Protein AF-A0A7X3MEB8-F1 (afdb_monomer)

Foldseek 3Di:
DDDDDDDLVVVLCCCVVVVAADEAEDPDPCSQPVVLVSCVVSVNNVRHAAYEYCDPVQAQHWHDDPNDIHGYHHPCPPVVD

Solvent-accessible surface area (backbone atoms only — not comparable to full-atom values): 4964 Å² total; per-residue (Å²): 139,86,89,78,92,73,55,69,67,57,48,45,50,51,34,64,79,63,72,48,74,40,74,42,79,40,80,46,68,58,52,70,46,58,48,48,53,52,29,50,76,65,73,43,55,86,37,54,68,33,31,26,31,88,58,69,89,48,46,82,40,70,49,80,53,96,95,40,77,34,47,27,34,51,82,63,66,69,76,80,112

Secondary structure (DSSP, 8-state):
-------HHHHHHHHHHTTPPEEEE--SHIIIIIHHHHHHHTT-GGGEEEEE-S-GGGTT-EEEETTEEEEEE-TTGGGG-

Nearest PDB structures (foldseek):
  3wgh-assembly1_A  TM=5.973E-01  e=6.761E-02  Thermoanaerobacter ethanolicus JW 200
  3wg9-assembly1_A  TM=5.977E-01  e=1.184E-01  Thermoanaerobacter ethanolicus JW 200
  8wlb-assembly1_A  TM=4.545E-01  e=5.978E+00  Enterobacter cloacae

Sequence (81 aa):
MKLQCCSFDELNKKIRDGNHEIVMFGAGVLGQVTMPQILLKYDLLPFIRCYLDNDKTKWGSRIELFGKSFPVNSPSFFRKM

pLDDT: mean 94.17, std 7.35, range [51.44, 98.19]

Radius of gyration: 12.82 Å; Cα contacts (8 Å, |Δi|>4): 99; chains: 1; bounding box: 28×31×32 Å

Organism: NCBI:txid2681861

Structure (mmCIF, N/CA/C/O backbone):
data_AF-A0A7X3MEB8-F1
#
_entry.id   AF-A0A7X3MEB8-F1
#
loop_
_atom_site.group_PDB
_atom_site.id
_atom_site.type_symbol
_atom_site.label_atom_id
_atom_site.label_alt_id
_atom_site.label_comp_id
_atom_site.label_asym_id
_atom_site.label_entity_id
_atom_site.label_seq_id
_atom_site.pdbx_PDB_ins_code
_atom_site.Cartn_x
_atom_site.Cartn_y
_atom_site.Cartn_z
_atom_site.occupancy
_atom_site.B_iso_or_equiv
_atom_site.auth_seq_id
_atom_site.auth_comp_id
_atom_site.auth_asym_id
_atom_site.auth_atom_id
_atom_site.pdbx_PDB_model_num
ATOM 1 N N . MET A 1 1 ? 0.282 18.023 -4.915 1.00 76.81 1 MET A N 1
ATOM 2 C CA . MET A 1 1 ? 0.530 17.035 -3.840 1.00 76.81 1 MET A CA 1
ATOM 3 C C . MET A 1 1 ? 0.330 17.733 -2.504 1.00 76.81 1 MET A C 1
ATOM 5 O O . MET A 1 1 ? 0.937 18.778 -2.313 1.00 76.81 1 MET A O 1
ATOM 9 N N . LYS A 1 2 ? -0.529 17.214 -1.618 1.00 89.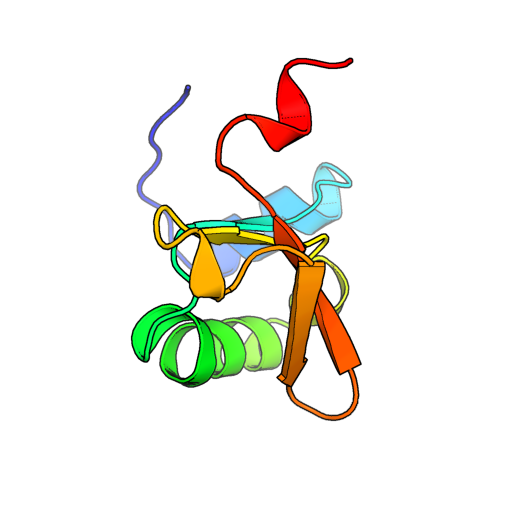25 2 LYS A N 1
ATO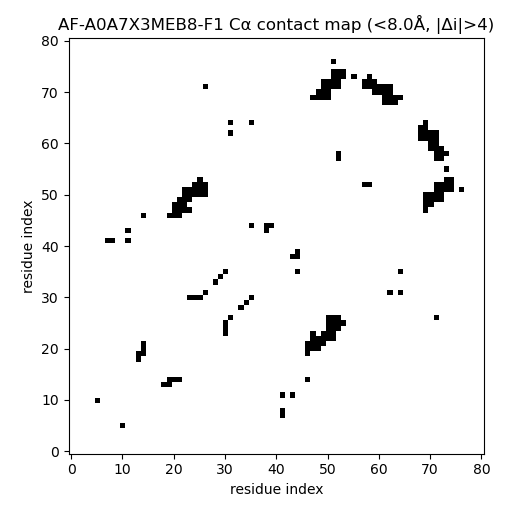M 10 C CA . LYS A 1 2 ? -0.698 17.736 -0.252 1.00 89.25 2 LYS A CA 1
ATOM 11 C C . LYS A 1 2 ? -0.062 16.741 0.713 1.00 89.25 2 LYS A C 1
ATOM 13 O O . LYS A 1 2 ? -0.514 15.604 0.779 1.00 89.25 2 LYS A O 1
ATOM 18 N N . LEU A 1 3 ? 0.996 17.153 1.405 1.00 93.06 3 LEU A N 1
ATOM 19 C CA . LEU A 1 3 ? 1.603 16.346 2.460 1.00 93.06 3 LEU A CA 1
ATOM 20 C C . LEU A 1 3 ? 0.791 16.519 3.738 1.00 93.06 3 LEU A C 1
ATOM 22 O O . LEU A 1 3 ? 0.386 17.630 4.080 1.00 93.06 3 LEU A O 1
ATOM 26 N N . GLN A 1 4 ? 0.542 15.414 4.425 1.00 93.75 4 GLN A N 1
ATOM 27 C CA . GLN A 1 4 ? -0.194 15.409 5.673 1.00 93.75 4 GLN A CA 1
ATOM 28 C C . GLN A 1 4 ? 0.437 14.395 6.623 1.00 93.75 4 GLN A C 1
ATOM 30 O O . GLN A 1 4 ? 0.583 13.228 6.273 1.00 93.75 4 GLN A O 1
ATOM 35 N N . CYS A 1 5 ? 0.775 14.851 7.826 1.00 96.00 5 CYS A N 1
ATOM 36 C CA . CYS A 1 5 ? 1.016 13.971 8.959 1.00 96.00 5 CYS A CA 1
ATOM 37 C C . CYS A 1 5 ? -0.335 13.709 9.632 1.00 96.00 5 CYS A C 1
ATOM 39 O O . CYS A 1 5 ? -1.084 14.655 9.887 1.00 96.00 5 CYS A O 1
ATOM 41 N N . CYS A 1 6 ? -0.676 12.446 9.846 1.00 95.31 6 CYS A N 1
ATOM 42 C CA . CYS A 1 6 ? -1.907 12.044 10.514 1.00 95.31 6 CYS A CA 1
ATOM 43 C C . CYS A 1 6 ? -1.707 10.695 11.200 1.00 95.31 6 CYS A C 1
ATOM 45 O O . CYS A 1 6 ? -0.800 9.936 10.843 1.00 95.31 6 CYS A O 1
ATOM 47 N N . SER A 1 7 ? -2.570 10.380 12.159 1.00 97.31 7 SER A N 1
ATOM 48 C CA . SER A 1 7 ? -2.651 9.027 12.701 1.00 97.31 7 SER A CA 1
ATOM 49 C C . SER A 1 7 ? -3.242 8.057 11.668 1.00 97.31 7 SER A C 1
ATOM 51 O O . SER A 1 7 ? -3.828 8.456 10.655 1.00 97.31 7 SER A O 1
ATOM 53 N N . PHE A 1 8 ? -3.115 6.754 11.922 1.00 96.19 8 PHE A N 1
ATOM 54 C CA . PHE A 1 8 ? -3.758 5.747 11.077 1.00 96.19 8 PHE A CA 1
ATOM 55 C C . PHE A 1 8 ? -5.287 5.745 11.221 1.00 96.19 8 PHE A C 1
ATOM 57 O O . PHE A 1 8 ? -5.976 5.460 10.245 1.00 96.19 8 PHE A O 1
ATOM 64 N N . ASP A 1 9 ? -5.825 6.139 12.379 1.00 97.38 9 ASP A N 1
ATOM 65 C CA . ASP A 1 9 ? -7.267 6.340 12.567 1.00 97.38 9 ASP A CA 1
ATOM 66 C C . ASP A 1 9 ? -7.793 7.489 11.698 1.00 97.38 9 ASP A C 1
ATOM 68 O O . ASP A 1 9 ? -8.812 7.357 11.017 1.00 97.38 9 ASP A O 1
ATOM 72 N N . GLU A 1 10 ? -7.065 8.608 11.661 1.00 97.44 10 GLU A N 1
ATOM 73 C CA . GLU A 1 10 ? -7.399 9.749 10.805 1.00 97.44 10 GLU A CA 1
ATOM 74 C C . GLU A 1 10 ? -7.305 9.385 9.320 1.00 97.44 10 GLU A C 1
ATOM 76 O O . GLU A 1 10 ? -8.161 9.797 8.532 1.00 97.44 10 GLU A O 1
ATOM 81 N N . LEU A 1 11 ? -6.295 8.595 8.935 1.00 96.44 11 LEU A N 1
ATOM 82 C CA . LEU A 1 11 ? -6.181 8.053 7.582 1.00 96.44 11 LEU A CA 1
ATOM 83 C C . LEU A 1 11 ? -7.388 7.168 7.247 1.00 96.44 11 LEU A C 1
ATOM 85 O O . LEU A 1 11 ? -8.007 7.371 6.206 1.00 96.44 11 LEU A O 1
ATOM 89 N N . ASN A 1 12 ? -7.758 6.234 8.129 1.00 97.12 12 ASN A N 1
ATOM 90 C CA . ASN A 1 12 ? -8.890 5.330 7.921 1.00 97.12 12 ASN A CA 1
ATOM 91 C C . ASN A 1 12 ? -10.199 6.096 7.711 1.00 97.12 12 ASN A C 1
ATOM 93 O O . ASN A 1 12 ? -10.906 5.863 6.728 1.00 97.12 12 ASN A O 1
ATOM 97 N N . LYS A 1 13 ? -10.474 7.075 8.580 1.00 96.88 13 LYS A N 1
ATOM 98 C CA . LYS A 1 13 ? -11.647 7.943 8.456 1.00 96.88 13 LYS A CA 1
ATOM 99 C C . LYS A 1 13 ? -11.664 8.683 7.119 1.00 96.88 13 LYS A C 1
ATOM 101 O O . LYS A 1 13 ? -12.665 8.646 6.417 1.00 96.88 13 LYS A O 1
ATOM 106 N N . LYS A 1 14 ? -10.545 9.297 6.719 1.00 96.06 14 LYS A N 1
ATOM 107 C CA . LYS A 1 14 ? -10.442 10.015 5.435 1.00 96.06 14 LYS A CA 1
ATOM 108 C C . LYS A 1 14 ? -10.696 9.118 4.232 1.00 96.06 14 LYS A C 1
ATOM 110 O O . LYS A 1 14 ? -11.383 9.538 3.308 1.00 96.06 14 LYS A O 1
ATOM 115 N N . ILE A 1 15 ? -10.120 7.919 4.231 1.00 96.94 15 ILE A N 1
ATOM 116 C CA . ILE A 1 15 ? -10.271 6.978 3.122 1.00 96.94 15 ILE A CA 1
ATOM 117 C C . ILE A 1 15 ? -11.731 6.534 2.985 1.00 96.94 15 ILE A C 1
ATOM 119 O O . ILE A 1 15 ? -12.266 6.551 1.878 1.00 96.94 15 ILE A O 1
ATOM 123 N N . ARG A 1 16 ? -12.391 6.204 4.102 1.00 95.25 16 ARG A N 1
ATOM 124 C CA . ARG A 1 16 ? -13.782 5.731 4.112 1.00 95.25 16 ARG A CA 1
ATOM 125 C C . ARG A 1 16 ? -14.790 6.835 3.818 1.00 95.25 16 ARG A C 1
ATOM 127 O O . ARG A 1 16 ? -15.607 6.668 2.918 1.00 95.25 16 ARG A O 1
ATOM 134 N N . ASP A 1 17 ? -14.704 7.960 4.523 1.00 96.25 17 ASP A N 1
ATOM 135 C CA . ASP A 1 17 ? -15.656 9.069 4.380 1.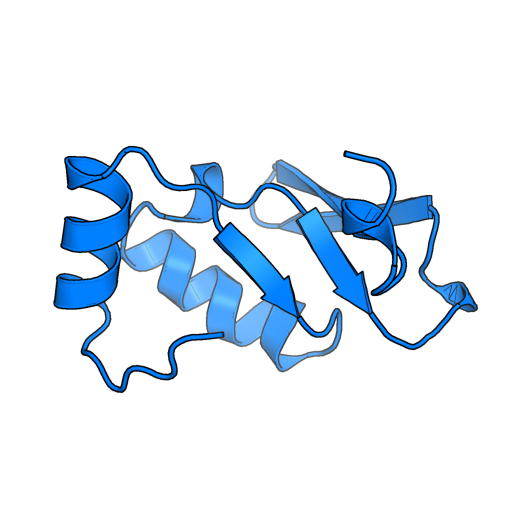00 96.25 17 ASP A CA 1
ATOM 136 C C . ASP A 1 17 ? -15.527 9.744 3.003 1.00 96.25 17 ASP A C 1
ATOM 138 O O . ASP A 1 17 ? -16.510 10.218 2.440 1.00 96.25 17 ASP A O 1
ATOM 142 N N . GLY A 1 18 ? -14.307 9.784 2.453 1.00 93.69 18 GLY A N 1
ATOM 143 C CA . GLY A 1 18 ? -14.007 10.391 1.155 1.00 93.69 18 GLY A CA 1
ATOM 144 C C . GLY A 1 18 ? -14.094 9.441 -0.042 1.00 93.69 18 GLY A C 1
ATOM 145 O O . GLY A 1 18 ? -13.860 9.888 -1.165 1.00 93.69 18 GLY A O 1
ATOM 146 N N . ASN A 1 19 ? -14.391 8.152 0.177 1.00 92.38 19 ASN A N 1
ATOM 147 C CA . ASN A 1 19 ? -14.343 7.096 -0.843 1.00 92.38 19 ASN A CA 1
ATOM 148 C C . ASN A 1 19 ? -13.042 7.135 -1.675 1.00 92.38 19 ASN A C 1
ATOM 150 O O . ASN A 1 19 ? -13.057 7.155 -2.908 1.00 92.38 19 ASN A O 1
ATOM 154 N N . HIS A 1 20 ? -11.903 7.233 -0.989 1.00 95.31 20 HIS A N 1
ATOM 155 C CA . HIS A 1 20 ? -10.591 7.337 -1.624 1.00 95.31 20 HIS A CA 1
ATOM 156 C C . HIS A 1 20 ? -9.936 5.966 -1.811 1.00 95.31 20 HIS A C 1
ATOM 158 O O . HIS A 1 20 ? -10.149 5.042 -1.034 1.00 95.31 20 HIS A O 1
ATOM 164 N N . GLU A 1 21 ? -9.071 5.853 -2.815 1.00 96.12 21 GLU A N 1
ATOM 165 C CA . GLU A 1 21 ? -8.204 4.690 -3.011 1.00 96.12 21 GLU A CA 1
ATOM 166 C C . GLU A 1 21 ? -6.784 4.975 -2.500 1.00 96.12 21 GLU A C 1
ATOM 168 O O . GLU A 1 21 ? -6.329 6.121 -2.460 1.00 96.12 21 GLU A O 1
ATOM 173 N N . ILE A 1 22 ? -6.057 3.917 -2.146 1.00 96.88 22 ILE A N 1
ATOM 174 C CA . ILE A 1 22 ? -4.672 3.968 -1.677 1.00 96.88 22 ILE A CA 1
ATOM 175 C C . ILE A 1 22 ? -3.736 3.545 -2.811 1.00 96.88 22 ILE A C 1
ATOM 177 O O . ILE A 1 22 ? -3.882 2.480 -3.414 1.00 96.88 22 ILE A O 1
ATOM 181 N N . VAL A 1 23 ? -2.722 4.369 -3.060 1.00 96.69 23 VAL A N 1
ATOM 182 C CA . VAL A 1 23 ? -1.590 4.043 -3.930 1.00 96.69 23 VAL A CA 1
ATOM 183 C C . VAL A 1 23 ? -0.345 3.923 -3.064 1.00 96.69 23 VAL A C 1
ATOM 185 O O . VAL A 1 23 ? 0.027 4.867 -2.368 1.00 96.69 23 VAL A O 1
ATOM 188 N N . MET A 1 24 ? 0.310 2.768 -3.122 1.00 96.69 24 MET A N 1
ATOM 189 C CA . MET A 1 24 ? 1.511 2.487 -2.340 1.00 96.69 24 MET A CA 1
ATOM 190 C C . MET A 1 24 ? 2.758 2.857 -3.144 1.00 96.69 24 MET A C 1
ATOM 192 O O . MET A 1 24 ? 3.024 2.251 -4.177 1.00 96.69 24 MET A O 1
ATOM 196 N N . PHE A 1 25 ? 3.547 3.832 -2.691 1.00 95.06 25 PHE A N 1
ATOM 197 C CA . PHE A 1 25 ? 4.823 4.159 -3.334 1.00 95.06 25 PHE A CA 1
ATOM 198 C C . PHE A 1 25 ? 5.967 3.367 -2.684 1.00 95.06 25 PHE A C 1
ATOM 200 O O . PHE A 1 25 ? 6.250 3.530 -1.499 1.00 95.06 25 PHE A O 1
ATOM 207 N N . GLY A 1 26 ? 6.626 2.518 -3.471 1.00 94.88 26 GLY A N 1
ATOM 208 C CA . GLY A 1 26 ? 7.674 1.591 -3.056 1.00 94.88 26 GLY A CA 1
ATOM 209 C C . GLY A 1 26 ? 7.150 0.170 -2.831 1.00 94.88 26 GLY A C 1
ATOM 210 O O . GLY A 1 26 ? 6.447 -0.108 -1.862 1.00 94.88 26 GLY A O 1
ATOM 211 N N . ALA A 1 27 ? 7.574 -0.765 -3.681 1.00 94.31 27 ALA A N 1
ATOM 212 C CA . ALA A 1 27 ? 7.335 -2.202 -3.557 1.00 94.31 27 ALA A CA 1
ATOM 213 C C . ALA A 1 27 ? 8.537 -2.904 -2.893 1.00 94.31 27 ALA A C 1
ATOM 215 O O . ALA A 1 27 ? 9.002 -3.948 -3.353 1.00 94.31 27 ALA A O 1
ATOM 216 N N . GLY A 1 28 ? 9.108 -2.291 -1.853 1.00 92.62 28 GLY A N 1
ATOM 217 C CA . GLY A 1 28 ? 10.179 -2.864 -1.026 1.00 92.62 28 GLY A CA 1
ATOM 218 C C . GLY A 1 28 ? 9.646 -3.487 0.267 1.00 92.62 28 GLY A C 1
ATOM 219 O O . GLY A 1 28 ? 8.438 -3.606 0.450 1.00 92.62 28 GLY A O 1
ATOM 220 N N . VAL A 1 29 ? 10.540 -3.821 1.204 1.00 91.00 29 VAL A N 1
ATOM 221 C CA . VAL A 1 29 ? 10.184 -4.486 2.476 1.00 91.00 29 VAL A CA 1
ATOM 222 C C . VAL A 1 29 ? 9.102 -3.729 3.252 1.00 91.00 29 VAL A C 1
ATOM 224 O O . VAL A 1 29 ? 8.110 -4.325 3.656 1.00 91.00 29 VAL A O 1
ATOM 227 N N . LEU A 1 30 ? 9.223 -2.405 3.405 1.00 92.81 30 LEU A N 1
ATOM 228 C CA . LEU A 1 30 ? 8.206 -1.611 4.113 1.00 92.81 30 LEU A CA 1
ATOM 229 C C . LEU A 1 30 ? 6.837 -1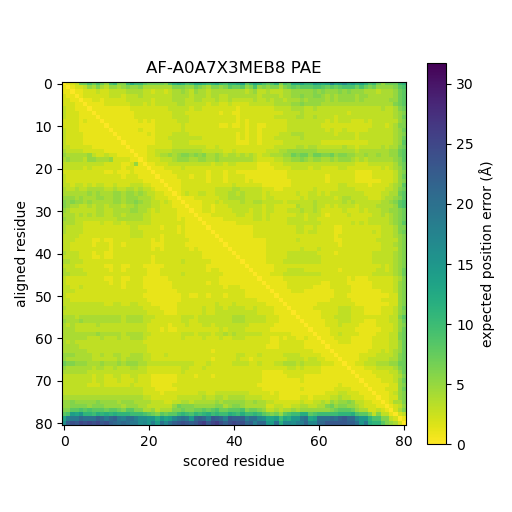.647 3.418 1.00 92.81 30 LEU A C 1
ATOM 231 O O . LEU A 1 30 ? 5.809 -1.697 4.091 1.00 92.81 30 LEU A O 1
ATOM 235 N N . GLY A 1 31 ? 6.832 -1.654 2.083 1.00 93.19 31 GLY A N 1
ATOM 236 C CA . GLY A 1 31 ? 5.620 -1.715 1.270 1.00 93.19 31 GLY A CA 1
ATOM 237 C C . GLY A 1 31 ? 4.975 -3.099 1.234 1.00 93.19 31 GLY A C 1
ATOM 238 O O . GLY A 1 31 ? 3.783 -3.184 0.963 1.00 93.19 31 GLY A O 1
ATOM 239 N N . GLN A 1 32 ? 5.723 -4.163 1.533 1.00 94.31 32 GLN A N 1
ATOM 240 C CA . GLN A 1 32 ? 5.245 -5.550 1.476 1.00 94.31 32 GLN A CA 1
ATOM 241 C C . GLN A 1 32 ? 5.047 -6.199 2.856 1.00 94.31 32 GLN A C 1
ATOM 243 O O . GLN A 1 32 ? 4.358 -7.207 2.955 1.00 94.31 32 GLN A O 1
ATOM 248 N N . VAL A 1 33 ? 5.602 -5.622 3.926 1.00 93.25 33 VAL A N 1
ATOM 249 C CA . VAL A 1 33 ? 5.525 -6.186 5.285 1.00 93.25 33 VAL A CA 1
ATOM 250 C C . VAL A 1 33 ? 4.865 -5.207 6.251 1.00 93.25 33 VAL A C 1
ATOM 252 O O . VAL A 1 33 ? 3.728 -5.419 6.666 1.00 93.25 33 VAL A O 1
ATOM 255 N N . THR A 1 34 ? 5.543 -4.107 6.587 1.00 94.88 34 THR A N 1
ATOM 256 C CA . THR A 1 34 ? 5.103 -3.196 7.656 1.00 94.88 34 THR A CA 1
ATOM 257 C C . THR A 1 34 ? 3.792 -2.497 7.321 1.00 94.88 34 THR A C 1
ATOM 259 O O . THR A 1 34 ? 2.836 -2.567 8.093 1.00 94.88 34 THR A O 1
ATOM 262 N N . MET A 1 35 ? 3.721 -1.832 6.166 1.00 95.81 35 MET A N 1
ATOM 263 C CA . MET A 1 35 ? 2.513 -1.106 5.787 1.00 95.81 35 MET A CA 1
ATOM 264 C C . MET A 1 35 ? 1.322 -2.034 5.538 1.00 95.81 35 MET A C 1
ATOM 266 O O . MET A 1 35 ? 0.251 -1.719 6.047 1.00 95.81 35 MET A O 1
ATOM 270 N N . PRO A 1 36 ? 1.456 -3.185 4.855 1.00 95.81 36 PRO A N 1
ATOM 271 C CA . PRO A 1 36 ? 0.346 -4.124 4.715 1.00 95.81 36 PRO A CA 1
ATOM 272 C C . PRO A 1 36 ? -0.227 -4.620 6.046 1.00 95.81 36 PRO A C 1
ATOM 274 O O . PRO A 1 36 ? -1.444 -4.708 6.165 1.00 95.81 36 PRO A O 1
ATOM 277 N N . GLN A 1 37 ? 0.606 -4.880 7.060 1.00 96.75 37 GLN A N 1
ATOM 278 C CA . GLN A 1 37 ? 0.133 -5.253 8.404 1.00 96.75 37 GLN A CA 1
ATOM 279 C C . GLN A 1 37 ? -0.674 -4.127 9.062 1.00 96.75 37 GLN A C 1
ATOM 281 O O . GLN A 1 37 ? -1.735 -4.367 9.638 1.00 96.75 37 GLN A O 1
ATOM 286 N N . ILE A 1 38 ? -0.208 -2.882 8.935 1.00 96.44 38 ILE A N 1
ATOM 287 C CA . ILE A 1 38 ? -0.945 -1.711 9.418 1.00 96.44 38 ILE A CA 1
ATOM 288 C C . ILE A 1 38 ? -2.274 -1.590 8.665 1.00 96.44 38 ILE A C 1
ATOM 290 O O . ILE A 1 38 ? -3.325 -1.514 9.288 1.00 96.44 38 ILE A O 1
ATOM 294 N N . LEU A 1 39 ? -2.260 -1.631 7.333 1.00 96.69 39 LEU A N 1
ATOM 295 C CA . LEU A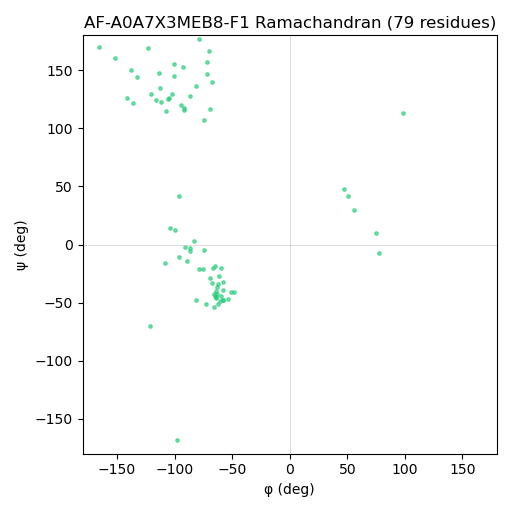 1 39 ? -3.474 -1.506 6.524 1.00 96.69 39 LEU A CA 1
ATOM 296 C C . LEU A 1 39 ? -4.467 -2.643 6.785 1.00 96.69 39 LEU A C 1
ATOM 298 O O . LEU A 1 39 ? -5.668 -2.397 6.763 1.00 96.69 39 LEU A O 1
ATOM 302 N N . LEU A 1 40 ? -3.998 -3.857 7.075 1.00 96.38 40 LEU A N 1
ATOM 303 C CA . LEU A 1 40 ? -4.857 -4.957 7.508 1.00 96.38 40 LEU A CA 1
ATOM 304 C C . LEU A 1 40 ? -5.527 -4.645 8.852 1.00 96.38 40 LEU A C 1
ATOM 306 O O . LEU A 1 40 ? -6.737 -4.793 8.964 1.00 96.38 40 LEU A O 1
ATOM 310 N N . LYS A 1 41 ? -4.772 -4.147 9.842 1.00 97.50 41 LYS A N 1
ATOM 311 C CA . LYS A 1 41 ? -5.298 -3.785 11.171 1.00 97.50 41 LYS A CA 1
ATOM 312 C C . LYS A 1 41 ? -6.420 -2.738 11.120 1.00 97.50 41 LYS A C 1
ATOM 314 O O . LYS A 1 41 ? -7.294 -2.762 11.978 1.00 97.50 41 LYS A O 1
ATOM 319 N N . TYR A 1 42 ? -6.382 -1.818 10.156 1.00 97.25 42 TYR A N 1
ATOM 320 C CA . TYR A 1 42 ? -7.3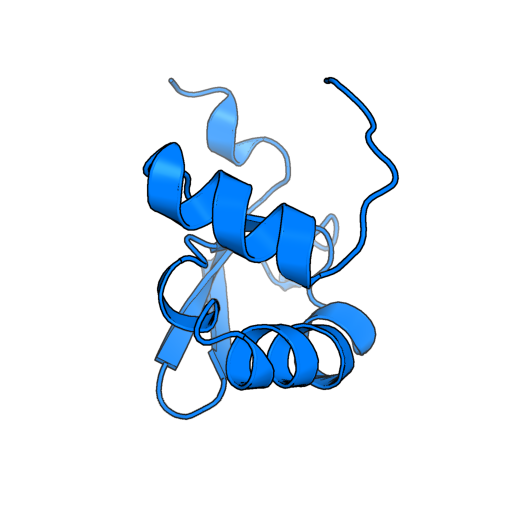93 -0.762 9.992 1.00 97.25 42 TYR A CA 1
ATOM 321 C C . TYR A 1 42 ? -8.441 -1.081 8.907 1.00 97.25 42 TYR A C 1
ATOM 323 O O . TYR A 1 42 ? -9.182 -0.190 8.490 1.00 97.25 42 TYR A O 1
ATOM 331 N N . ASP A 1 43 ? -8.501 -2.325 8.414 1.00 95.19 43 ASP A N 1
ATOM 332 C CA . ASP A 1 43 ? -9.400 -2.754 7.329 1.00 95.19 43 ASP A CA 1
ATOM 333 C C . ASP A 1 43 ? -9.260 -1.920 6.038 1.00 95.19 43 ASP A C 1
ATOM 335 O O . ASP A 1 43 ? -10.207 -1.742 5.268 1.00 95.19 43 ASP A O 1
ATOM 339 N N . LEU A 1 44 ? -8.058 -1.395 5.793 1.00 96.62 44 LEU A N 1
ATOM 340 C CA . LEU A 1 44 ? -7.707 -0.557 4.647 1.00 96.62 44 LEU A CA 1
ATOM 341 C C . LEU A 1 44 ? -7.061 -1.334 3.496 1.00 96.62 44 LEU A C 1
ATOM 343 O O . LEU A 1 44 ? -6.946 -0.806 2.393 1.00 96.62 44 LEU A O 1
ATOM 347 N N . LEU A 1 45 ? -6.680 -2.596 3.709 1.00 95.44 45 LEU A N 1
ATOM 348 C CA . LEU A 1 45 ? -6.115 -3.452 2.660 1.00 95.44 45 LEU A CA 1
ATOM 349 C C . LEU A 1 45 ? -6.969 -3.500 1.367 1.00 95.44 45 LEU A C 1
ATOM 351 O O . LEU A 1 45 ? -6.389 -3.450 0.282 1.00 95.44 45 LEU A O 1
ATOM 355 N N . PRO A 1 46 ? -8.321 -3.567 1.417 1.00 94.75 46 PRO A N 1
ATOM 356 C CA . PRO A 1 46 ? -9.151 -3.554 0.209 1.00 94.75 46 PRO A CA 1
ATOM 357 C C . PRO A 1 46 ? -9.087 -2.256 -0.604 1.00 94.75 46 PRO A C 1
ATOM 359 O O . PRO A 1 46 ? -9.463 -2.279 -1.769 1.00 94.75 46 PRO A O 1
ATOM 362 N N . PHE A 1 47 ? -8.630 -1.152 -0.010 1.00 97.06 47 PHE A N 1
ATOM 363 C CA . PHE A 1 47 ? -8.567 0.154 -0.667 1.00 97.06 47 PHE A CA 1
ATOM 364 C C . PHE A 1 47 ? -7.268 0.351 -1.454 1.00 97.06 47 PHE A C 1
ATOM 366 O O . PHE A 1 47 ? -7.125 1.356 -2.147 1.00 97.06 47 PHE A O 1
ATOM 373 N N . ILE A 1 48 ? -6.309 -0.580 -1.373 1.00 97.12 48 ILE A N 1
ATOM 374 C CA . ILE A 1 48 ? -5.093 -0.516 -2.186 1.00 97.12 48 ILE A CA 1
ATOM 375 C C . ILE A 1 48 ? -5.455 -0.778 -3.647 1.00 97.12 48 ILE A C 1
ATOM 377 O O . ILE A 1 48 ? -5.853 -1.881 -4.019 1.00 97.12 48 ILE A O 1
ATOM 381 N N . ARG A 1 49 ? -5.234 0.225 -4.494 1.00 96.94 49 ARG A N 1
ATOM 382 C CA . ARG A 1 49 ? -5.403 0.108 -5.943 1.00 96.94 49 ARG A CA 1
ATOM 383 C C . ARG A 1 49 ? -4.189 -0.530 -6.606 1.00 96.94 49 ARG A C 1
ATOM 385 O O . ARG A 1 49 ? -4.326 -1.406 -7.456 1.00 96.94 49 ARG A O 1
ATOM 392 N N . CYS A 1 50 ? -2.993 -0.051 -6.267 1.00 97.25 50 CYS A N 1
ATOM 393 C CA . CYS A 1 50 ? -1.743 -0.528 -6.854 1.00 97.25 50 CYS A CA 1
ATOM 394 C C . CYS A 1 50 ? -0.514 -0.072 -6.062 1.00 97.25 50 CYS A C 1
ATOM 396 O O . CYS A 1 50 ? -0.590 0.807 -5.196 1.00 97.25 50 CYS A O 1
ATOM 398 N N . TYR A 1 51 ? 0.626 -0.645 -6.436 1.00 98.00 51 TYR A N 1
ATOM 399 C CA . TYR A 1 51 ? 1.950 -0.168 -6.067 1.00 98.00 51 TYR A CA 1
ATOM 400 C C . TYR A 1 51 ? 2.573 0.620 -7.218 1.00 98.00 51 TYR A C 1
ATOM 402 O O . TYR A 1 51 ? 2.409 0.266 -8.386 1.00 98.00 51 TYR A O 1
ATOM 410 N N . LEU A 1 52 ? 3.337 1.653 -6.882 1.00 97.25 52 LEU A N 1
ATOM 411 C CA . LEU A 1 52 ? 4.255 2.339 -7.786 1.00 97.25 52 LEU A CA 1
ATOM 412 C C . LEU A 1 52 ? 5.682 2.077 -7.312 1.00 97.25 52 LEU A C 1
ATOM 414 O O . LEU A 1 52 ? 5.959 2.204 -6.123 1.00 97.25 52 LEU A O 1
ATOM 418 N N . ASP A 1 53 ? 6.599 1.744 -8.212 1.00 97.25 53 ASP A N 1
ATOM 419 C CA . ASP A 1 53 ? 8.020 1.588 -7.872 1.00 97.25 53 ASP A CA 1
ATOM 420 C C . ASP A 1 53 ? 8.896 2.216 -8.964 1.00 97.25 53 ASP A C 1
ATOM 422 O O . ASP A 1 53 ? 8.506 2.266 -10.129 1.00 97.25 53 ASP A O 1
ATOM 426 N N . ASN A 1 54 ? 10.075 2.716 -8.602 1.00 96.50 54 ASN A N 1
ATOM 427 C CA . ASN A 1 54 ? 11.042 3.249 -9.564 1.00 96.50 54 ASN A CA 1
ATOM 428 C C . ASN A 1 54 ? 11.818 2.131 -10.277 1.00 96.50 54 ASN A C 1
ATOM 430 O O . ASN A 1 54 ? 12.356 2.354 -11.363 1.00 96.50 54 ASN A O 1
ATOM 434 N N . ASP A 1 55 ? 11.871 0.940 -9.682 1.00 96.50 55 ASP A N 1
ATOM 435 C CA . ASP A 1 55 ? 12.507 -0.230 -10.266 1.00 96.50 55 ASP A CA 1
ATOM 436 C C . ASP A 1 55 ? 11.650 -0.815 -11.396 1.00 96.50 55 ASP A C 1
ATOM 438 O O . ASP A 1 55 ? 10.617 -1.455 -11.175 1.00 96.50 55 ASP A O 1
ATOM 442 N N . LYS A 1 56 ? 12.124 -0.612 -12.628 1.00 97.00 56 LYS A N 1
ATOM 443 C CA . LYS A 1 56 ? 11.460 -1.070 -13.852 1.00 97.00 56 LYS A CA 1
ATOM 444 C C . LYS A 1 56 ? 11.307 -2.582 -13.923 1.00 97.00 56 LYS A C 1
ATOM 446 O O . LYS A 1 56 ? 10.384 -3.051 -14.582 1.00 97.00 56 LYS A O 1
ATOM 451 N N . THR A 1 57 ? 12.182 -3.338 -13.261 1.00 97.12 57 THR A N 1
ATOM 452 C CA . THR A 1 57 ? 12.134 -4.808 -13.279 1.00 97.12 57 THR A CA 1
ATOM 453 C C . THR A 1 57 ? 10.886 -5.350 -12.582 1.00 97.12 57 THR A C 1
ATOM 455 O O . THR A 1 57 ? 10.462 -6.466 -12.865 1.00 97.12 57 THR A O 1
ATOM 458 N N . LYS A 1 58 ? 10.253 -4.542 -11.720 1.00 96.38 58 LYS A N 1
ATOM 459 C CA . LYS A 1 58 ? 9.019 -4.902 -11.018 1.00 96.38 58 LYS A CA 1
ATOM 460 C C . LYS A 1 58 ? 7.755 -4.531 -11.789 1.00 96.38 58 LYS A C 1
ATOM 462 O O . LYS A 1 58 ? 6.671 -4.964 -11.408 1.00 96.38 58 LYS A O 1
ATOM 467 N N . TRP A 1 59 ? 7.830 -3.699 -12.824 1.00 97.38 59 TRP A N 1
ATOM 468 C CA . TRP A 1 59 ? 6.628 -3.211 -13.505 1.00 97.38 59 TRP A CA 1
ATOM 469 C C . TRP A 1 59 ? 5.910 -4.337 -14.250 1.00 97.38 59 TRP A C 1
ATOM 471 O O . TRP A 1 59 ? 6.545 -5.191 -14.861 1.00 97.38 59 TRP A O 1
ATOM 481 N N . GLY A 1 60 ? 4.577 -4.346 -14.189 1.00 96.75 60 GLY A N 1
ATOM 482 C CA . GLY A 1 60 ? 3.755 -5.420 -14.757 1.00 96.75 60 GLY A CA 1
ATOM 483 C C . GLY A 1 60 ? 3.714 -6.692 -13.902 1.00 96.75 60 GLY A C 1
ATOM 484 O O . GLY A 1 60 ? 2.913 -7.581 -14.183 1.00 96.75 60 GLY A O 1
ATOM 485 N N . SER A 1 61 ? 4.519 -6.767 -12.837 1.00 97.44 61 SER A N 1
ATOM 486 C CA . SER A 1 61 ? 4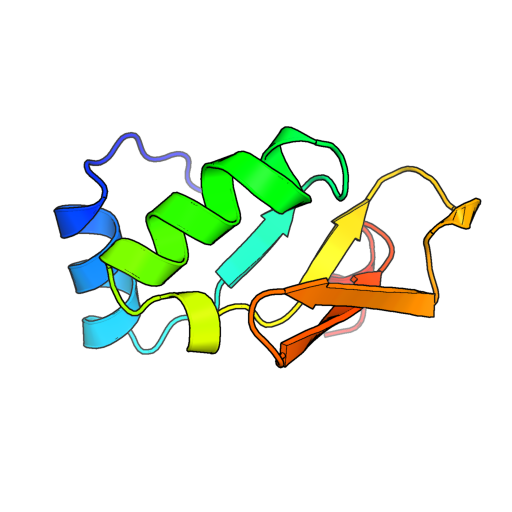.403 -7.814 -11.823 1.00 97.44 61 SER A CA 1
ATOM 487 C C . SER A 1 61 ? 3.264 -7.521 -10.839 1.00 97.44 61 SER A C 1
ATOM 489 O O . SER A 1 61 ? 2.577 -6.492 -10.911 1.00 97.44 61 SER A O 1
ATOM 491 N N . ARG A 1 62 ? 3.047 -8.461 -9.917 1.00 97.88 62 ARG A N 1
ATOM 492 C CA . ARG A 1 62 ? 2.006 -8.393 -8.894 1.00 97.88 62 ARG A CA 1
ATOM 493 C C . ARG A 1 62 ? 2.600 -8.743 -7.532 1.00 97.88 62 ARG A C 1
ATOM 495 O O . ARG A 1 62 ? 3.487 -9.587 -7.448 1.00 97.88 62 ARG A O 1
ATOM 502 N N . ILE A 1 63 ? 2.115 -8.083 -6.485 1.00 96.62 63 ILE A N 1
ATOM 503 C CA . ILE A 1 63 ? 2.454 -8.370 -5.088 1.00 96.62 63 ILE A CA 1
ATOM 504 C C . ILE A 1 63 ? 1.264 -9.081 -4.455 1.00 96.62 63 ILE A C 1
ATOM 506 O O . ILE A 1 63 ? 0.147 -8.562 -4.488 1.00 96.62 63 ILE A O 1
ATOM 510 N N . GLU A 1 64 ? 1.522 -10.240 -3.859 1.00 96.31 64 GLU A N 1
ATOM 511 C CA . GLU A 1 64 ? 0.528 -11.017 -3.122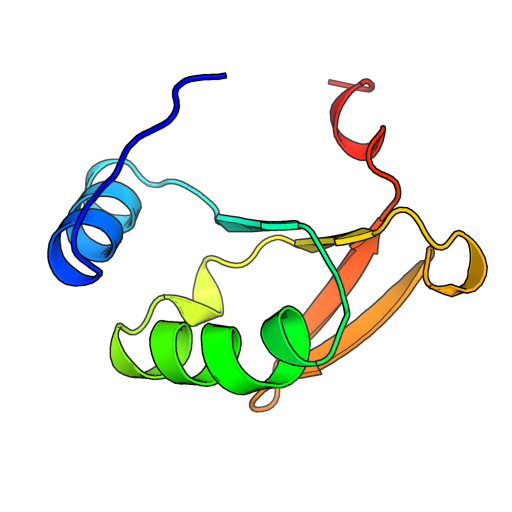 1.00 96.31 64 GLU A CA 1
ATOM 512 C C . GLU A 1 64 ? 0.588 -10.675 -1.630 1.00 96.31 64 GLU A C 1
ATOM 514 O O . GLU A 1 64 ? 1.620 -10.857 -0.985 1.00 96.31 64 GLU A O 1
ATOM 519 N N . LEU A 1 65 ? -0.516 -10.182 -1.068 1.00 95.38 65 LEU A N 1
ATOM 520 C CA . LEU A 1 65 ? -0.650 -9.838 0.349 1.00 95.38 65 LEU A CA 1
ATOM 521 C C . LEU A 1 65 ? -1.993 -10.337 0.870 1.00 95.38 65 LEU A C 1
ATOM 523 O O . LEU A 1 65 ? -3.043 -9.934 0.375 1.00 95.38 65 LEU A O 1
ATOM 527 N N . PHE A 1 66 ? -1.965 -11.187 1.898 1.00 95.31 66 PHE A N 1
ATOM 528 C CA . PHE A 1 66 ? -3.166 -11.683 2.587 1.00 95.31 66 PHE A CA 1
ATOM 529 C C . PHE A 1 66 ? -4.239 -12.246 1.630 1.00 95.31 66 PHE A C 1
ATOM 531 O O . PHE A 1 66 ? -5.427 -11.962 1.769 1.00 95.31 66 PHE A O 1
ATOM 538 N N . GLY A 1 67 ? -3.808 -13.007 0.617 1.00 94.19 67 GLY A N 1
ATOM 539 C CA . GLY A 1 67 ? -4.697 -13.596 -0.394 1.00 94.19 67 GLY A CA 1
ATOM 540 C C . GLY A 1 67 ? -5.235 -12.607 -1.434 1.00 94.19 67 GLY A C 1
ATOM 541 O O . GLY A 1 67 ? -6.131 -12.957 -2.199 1.00 94.19 67 GLY A O 1
ATOM 542 N N . LYS A 1 68 ? -4.714 -11.374 -1.470 1.00 95.00 68 LYS A N 1
ATOM 543 C CA . LYS A 1 68 ? -5.021 -10.362 -2.483 1.00 95.00 68 LYS A CA 1
ATOM 544 C C . LYS A 1 68 ? -3.800 -10.054 -3.330 1.00 95.00 68 LYS A C 1
ATOM 546 O O . LYS A 1 68 ? -2.682 -10.007 -2.833 1.00 95.00 68 LYS A O 1
ATOM 551 N N . SER A 1 69 ? -4.063 -9.742 -4.590 1.00 96.94 69 SER A N 1
ATOM 552 C CA . SER A 1 69 ? -3.040 -9.523 -5.596 1.00 96.94 69 SER A CA 1
ATOM 553 C C . SER A 1 69 ? -3.082 -8.083 -6.104 1.00 96.94 69 SER A C 1
ATOM 555 O O . SER A 1 69 ? -4.119 -7.639 -6.606 1.00 96.94 69 SER A O 1
ATOM 557 N N . PHE A 1 70 ? -1.964 -7.360 -6.021 1.00 97.69 70 PHE A N 1
ATOM 558 C CA . PHE A 1 70 ? -1.879 -5.934 -6.358 1.00 97.69 70 PHE A CA 1
ATOM 559 C C . PHE A 1 70 ? -0.873 -5.678 -7.485 1.00 97.69 70 PHE A C 1
ATOM 561 O O . PHE A 1 70 ? 0.268 -6.124 -7.380 1.00 97.69 70 PHE A O 1
ATOM 568 N N . PRO A 1 71 ? -1.239 -4.948 -8.554 1.00 97.88 71 PRO A N 1
ATOM 569 C CA . PRO A 1 71 ? -0.315 -4.663 -9.648 1.00 97.88 71 PRO A CA 1
ATOM 570 C C . PRO A 1 71 ? 0.761 -3.647 -9.241 1.00 97.88 71 PRO A C 1
ATOM 572 O O . PRO A 1 71 ? 0.487 -2.711 -8.481 1.00 97.88 71 PRO A O 1
ATOM 575 N N . VAL A 1 72 ? 1.961 -3.800 -9.805 1.00 98.19 72 VAL A N 1
ATOM 576 C CA . VAL A 1 72 ? 3.066 -2.840 -9.680 1.00 98.19 72 VAL A CA 1
ATOM 577 C C . VAL A 1 72 ? 3.241 -2.074 -10.990 1.00 98.19 72 VAL A C 1
ATOM 579 O O . VAL A 1 72 ? 3.439 -2.668 -12.052 1.00 98.19 72 VAL A O 1
ATOM 582 N N . ASN A 1 73 ? 3.201 -0.746 -10.914 1.00 97.88 73 ASN A N 1
ATOM 583 C CA . ASN A 1 73 ? 3.281 0.147 -12.066 1.00 97.88 73 ASN A CA 1
ATOM 584 C C . ASN A 1 73 ? 4.442 1.147 -11.951 1.00 97.88 73 ASN A C 1
ATOM 586 O O . ASN A 1 73 ? 5.054 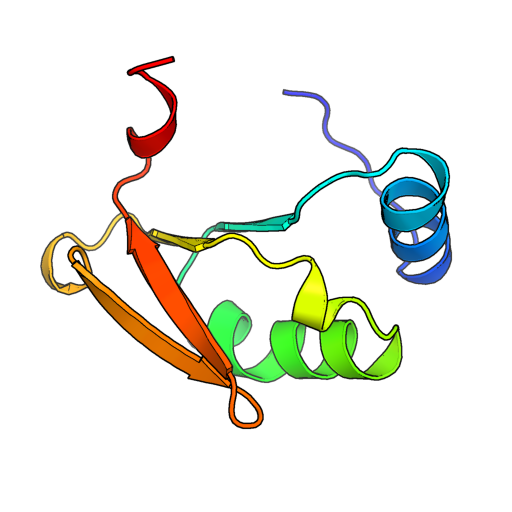1.321 -10.895 1.00 97.88 73 ASN A O 1
ATOM 590 N N . SER A 1 74 ? 4.716 1.848 -13.052 1.00 96.75 74 SER A N 1
ATOM 591 C CA . SER A 1 74 ? 5.653 2.971 -13.069 1.00 96.75 74 SER A CA 1
ATOM 592 C C . SER A 1 74 ? 5.086 4.202 -12.349 1.00 96.75 74 SER A C 1
ATOM 594 O O . SER A 1 74 ? 3.870 4.401 -12.337 1.00 96.75 74 SER A O 1
ATOM 596 N N . PRO A 1 75 ? 5.926 5.136 -11.863 1.00 94.50 75 PRO A N 1
ATOM 597 C CA . PRO A 1 75 ? 5.457 6.398 -11.276 1.00 94.50 75 PRO A CA 1
ATOM 598 C C . PRO A 1 75 ? 4.628 7.260 -12.243 1.00 94.50 75 PRO A C 1
ATOM 600 O O . PRO A 1 75 ? 3.873 8.135 -11.828 1.00 94.50 75 PRO A O 1
ATOM 603 N N . SER A 1 76 ? 4.758 7.015 -13.550 1.00 93.62 76 SER A N 1
ATOM 604 C CA . SER A 1 76 ? 4.002 7.685 -14.608 1.00 93.62 76 SER A CA 1
ATOM 605 C C . SER A 1 76 ? 2.615 7.087 -14.871 1.00 93.62 76 SER A C 1
ATOM 607 O O . SER A 1 76 ? 1.934 7.581 -15.770 1.00 93.62 76 SER A O 1
ATOM 609 N N . PHE A 1 77 ? 2.180 6.077 -14.108 1.00 91.00 77 PHE A N 1
ATOM 610 C CA . PHE A 1 77 ? 0.900 5.378 -14.287 1.00 91.00 77 PHE A CA 1
ATOM 611 C C . PHE A 1 77 ? -0.298 6.329 -14.441 1.00 91.00 77 PHE A C 1
ATOM 613 O O . PHE A 1 77 ? -1.137 6.141 -15.316 1.00 91.00 77 PHE A O 1
ATOM 620 N N . PHE A 1 78 ? -0.325 7.403 -13.651 1.00 83.56 78 PHE A N 1
ATOM 621 C CA . PHE A 1 78 ? -1.423 8.371 -13.618 1.00 83.56 78 PHE A CA 1
ATOM 622 C C . PHE A 1 78 ? -1.320 9.506 -14.653 1.00 83.56 78 PHE A C 1
ATOM 624 O O . PHE A 1 78 ? -2.235 10.312 -14.744 1.00 83.56 78 PHE A O 1
ATOM 631 N N . ARG A 1 79 ? -0.251 9.590 -15.465 1.00 79.69 79 ARG A N 1
ATOM 632 C CA . ARG A 1 79 ? -0.102 10.658 -16.485 1.00 79.69 79 ARG A CA 1
ATOM 633 C C . ARG A 1 79 ? -0.999 10.467 -17.718 1.00 79.69 79 ARG A C 1
ATOM 635 O O . ARG A 1 79 ? -0.962 11.305 -18.609 1.00 79.69 79 ARG A O 1
ATOM 642 N N . LYS A 1 80 ? -1.734 9.353 -17.802 1.00 55.69 80 LYS A N 1
ATOM 643 C CA . LYS A 1 80 ? -2.621 9.004 -18.926 1.00 55.69 80 LYS A CA 1
ATOM 644 C C . LYS A 1 80 ? -4.116 9.211 -18.626 1.00 55.69 80 LYS A C 1
ATOM 646 O O . LYS A 1 80 ? -4.935 8.679 -19.368 1.00 55.69 80 LYS A O 1
ATOM 651 N N . MET A 1 81 ? -4.461 9.924 -17.553 1.00 51.44 81 MET A N 1
ATOM 652 C CA . MET A 1 81 ? -5.838 10.354 -17.272 1.00 51.44 81 MET A CA 1
ATOM 653 C C . MET A 1 81 ? -6.039 11.820 -17.618 1.00 51.44 81 MET A C 1
ATOM 655 O O . MET A 1 81 ? -5.077 12.594 -17.412 1.00 51.44 81 MET A O 1
#

Mean predicted aligned error: 3.07 Å